Protein AF-U3TSN6-F1 (afdb_monomer_lite)

pLDDT: mean 71.74, std 17.82, range [36.44, 93.94]

Secondary structure (DSSP, 8-state):
-PPP-HHHHHHHHHTT-EEEEE-SSEEEEEESSSPPHHHHHHHHHHH-SEEEEEE--HHHHHHHHTS-TT---SSSHHHHHHHHHHHHHHHHHHHHTT-SEEEEEEETTEEEEEEEETTEEEE-----EEEEEETTEEEEEE--PPPP-

Foldseek 3Di:
DDDPQVQLVVLCVVQLKDFPDADLAETEIEHQDDDDPVSCVSNCVSNVHHYDYHHDHPVVSVVVVVPPPDDDDDDDPVVVVQVVVLVVVQVVVLVVLVFPDWDWDDDPVDIWIWTHHPNDTDTDPCQVFDFDDDPNDTDTDGDDDDDDD

Structure (mmCIF, N/CA/C/O backbone):
data_AF-U3TSN6-F1
#
_entry.id   AF-U3TSN6-F1
#
loop_
_atom_site.group_PDB
_atom_site.id
_atom_site.type_symbol
_atom_site.label_atom_id
_atom_site.label_alt_id
_atom_site.label_comp_id
_atom_site.label_asym_id
_atom_site.label_entity_id
_atom_site.label_seq_id
_atom_site.pdbx_PDB_ins_code
_atom_site.Cartn_x
_atom_site.Cartn_y
_atom_site.Cartn_z
_atom_site.occupancy
_atom_site.B_iso_or_equiv
_atom_site.auth_seq_id
_atom_site.auth_comp_id
_atom_site.auth_asym_id
_atom_site.auth_atom_id
_atom_site.pdbx_PDB_model_num
ATOM 1 N N . MET A 1 1 ? 8.644 21.685 9.380 1.00 36.94 1 MET A N 1
ATOM 2 C CA . MET A 1 1 ? 9.152 20.640 8.472 1.00 36.94 1 MET A CA 1
ATOM 3 C C . MET A 1 1 ? 10.665 20.687 8.574 1.00 36.94 1 MET A C 1
ATOM 5 O O . MET A 1 1 ? 11.310 21.468 7.880 1.00 36.94 1 MET A O 1
ATOM 9 N N . ASP A 1 2 ? 11.202 19.997 9.572 1.00 43.97 2 ASP A N 1
ATOM 10 C CA . ASP A 1 2 ? 12.619 20.009 9.917 1.00 43.97 2 ASP A CA 1
ATOM 11 C C . ASP A 1 2 ? 13.432 19.428 8.764 1.00 43.97 2 ASP A C 1
ATOM 13 O O . ASP A 1 2 ? 13.236 18.283 8.359 1.00 43.97 2 ASP A O 1
ATOM 17 N N . LYS A 1 3 ? 14.310 20.251 8.183 1.00 45.41 3 LYS A N 1
ATOM 18 C CA . LYS A 1 3 ? 15.268 19.779 7.182 1.00 45.41 3 LYS A CA 1
ATOM 19 C C . LYS A 1 3 ? 16.059 18.629 7.815 1.00 45.41 3 LYS A C 1
ATOM 21 O O . LYS A 1 3 ? 16.545 18.817 8.933 1.00 45.41 3 LYS A O 1
ATOM 26 N N .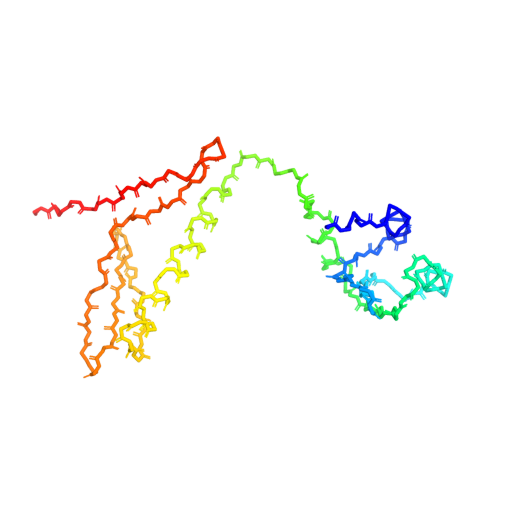 PRO A 1 4 ? 16.218 17.473 7.145 1.00 52.47 4 PRO A N 1
ATOM 27 C CA . PRO A 1 4 ? 17.085 16.426 7.660 1.00 52.47 4 PRO A CA 1
ATOM 28 C C . PRO A 1 4 ? 18.465 17.037 7.914 1.00 52.47 4 PRO A C 1
ATOM 30 O O . PRO A 1 4 ? 19.022 17.715 7.049 1.00 52.47 4 PRO A O 1
ATOM 33 N N . ASN A 1 5 ? 18.954 16.875 9.145 1.00 64.06 5 ASN A N 1
ATOM 34 C CA . ASN A 1 5 ? 20.220 17.424 9.610 1.00 64.06 5 ASN A CA 1
ATOM 35 C C . ASN A 1 5 ? 21.315 17.029 8.605 1.00 64.06 5 ASN A C 1
ATOM 37 O O . ASN A 1 5 ? 21.608 15.843 8.448 1.00 64.06 5 ASN A O 1
ATOM 41 N N . SER A 1 6 ? 21.893 18.001 7.893 1.00 70.31 6 SER A N 1
ATOM 42 C CA . SER A 1 6 ? 22.881 17.751 6.832 1.00 70.31 6 SER A CA 1
ATOM 43 C C . SER A 1 6 ? 24.089 16.960 7.344 1.00 70.31 6 SER A C 1
ATOM 45 O O . SER A 1 6 ? 24.708 16.214 6.587 1.00 70.31 6 SER A O 1
ATOM 47 N N . ALA A 1 7 ? 24.375 17.051 8.647 1.00 76.25 7 ALA A N 1
ATOM 48 C CA . ALA A 1 7 ? 25.371 16.231 9.321 1.00 76.25 7 ALA A CA 1
ATOM 49 C C . ALA A 1 7 ? 25.002 14.736 9.337 1.00 76.25 7 ALA A C 1
ATOM 51 O O . ALA A 1 7 ? 25.864 13.905 9.065 1.00 76.25 7 ALA A O 1
ATOM 52 N N . LEU A 1 8 ? 23.736 14.379 9.593 1.00 81.38 8 LEU A N 1
ATOM 53 C CA . LEU A 1 8 ? 23.274 12.983 9.565 1.00 81.38 8 LEU A CA 1
ATOM 54 C C . LEU A 1 8 ? 23.358 12.405 8.155 1.00 81.38 8 LEU A C 1
ATOM 56 O O . LEU A 1 8 ? 23.826 11.283 7.984 1.00 81.38 8 LEU A O 1
ATOM 60 N N . GLN A 1 9 ? 22.971 13.184 7.142 1.00 81.25 9 GLN A N 1
ATOM 61 C CA . GLN A 1 9 ? 23.090 12.764 5.744 1.00 81.25 9 GLN A CA 1
ATOM 62 C C . GLN A 1 9 ? 24.555 12.545 5.342 1.00 81.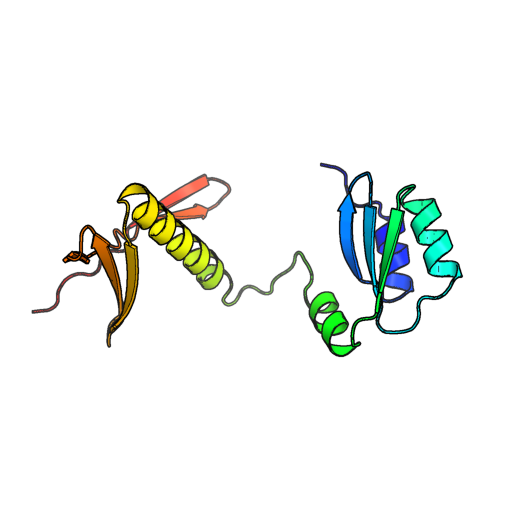25 9 GLN A C 1
ATOM 64 O O . GLN A 1 9 ? 24.876 11.526 4.735 1.00 81.25 9 GLN A O 1
ATOM 69 N N . ALA A 1 10 ? 25.456 13.456 5.724 1.00 80.88 10 ALA A N 1
ATOM 70 C CA . ALA A 1 10 ? 26.886 13.326 5.451 1.00 80.88 10 ALA A CA 1
ATOM 71 C C . ALA A 1 10 ? 27.521 12.127 6.177 1.00 80.88 10 ALA A C 1
ATOM 73 O O . ALA A 1 10 ? 28.342 11.420 5.590 1.00 80.88 10 ALA A O 1
ATOM 74 N N . LEU A 1 11 ? 27.126 11.871 7.429 1.00 83.38 11 LEU A N 1
ATOM 75 C CA . LEU A 1 11 ? 27.549 10.688 8.178 1.00 83.38 11 LEU A CA 1
ATOM 76 C C . LEU A 1 11 ? 27.066 9.412 7.486 1.00 83.38 11 LEU A C 1
ATOM 78 O O . LEU A 1 11 ? 27.874 8.537 7.194 1.00 83.38 11 LEU A O 1
ATOM 82 N N . CYS A 1 12 ? 25.782 9.329 7.146 1.00 83.25 12 CYS A N 1
ATOM 83 C CA . CYS A 1 12 ? 25.225 8.146 6.497 1.00 83.25 12 CYS A CA 1
ATOM 84 C C . CYS A 1 12 ? 25.890 7.874 5.140 1.00 83.25 12 CYS A C 1
ATOM 86 O O . CYS A 1 12 ? 26.333 6.757 4.892 1.00 83.25 12 CYS A O 1
ATOM 88 N N . ALA A 1 13 ? 26.089 8.905 4.313 1.00 81.00 13 ALA A N 1
ATOM 89 C CA . ALA A 1 13 ? 26.789 8.773 3.036 1.00 81.00 13 ALA A CA 1
ATOM 90 C C . ALA A 1 13 ? 28.238 8.282 3.200 1.00 81.00 13 ALA A C 1
ATOM 92 O O . ALA A 1 13 ? 28.690 7.428 2.437 1.00 81.00 13 ALA A O 1
ATOM 93 N N . ARG A 1 14 ? 28.966 8.781 4.211 1.00 82.56 14 ARG A N 1
ATOM 94 C CA . ARG A 1 14 ? 30.357 8.378 4.475 1.00 82.56 14 ARG A CA 1
ATOM 95 C C . ARG A 1 14 ? 30.482 6.903 4.847 1.00 82.56 14 ARG A C 1
ATOM 97 O O . ARG A 1 14 ? 31.462 6.271 4.471 1.00 82.56 14 ARG A O 1
ATOM 104 N N . TYR A 1 15 ? 29.512 6.383 5.588 1.00 81.19 15 TYR A N 1
ATOM 105 C CA . TYR A 1 15 ? 29.519 5.013 6.097 1.00 81.19 15 TYR A CA 1
ATOM 106 C C . TYR A 1 15 ? 28.625 4.062 5.290 1.00 81.19 15 TYR A C 1
ATOM 108 O O . TYR A 1 15 ? 28.313 2.976 5.766 1.00 81.19 15 TYR A O 1
ATOM 116 N N . GLN A 1 16 ? 28.198 4.466 4.085 1.00 81.25 16 GLN A N 1
ATOM 117 C CA . GLN A 1 16 ? 27.279 3.694 3.235 1.00 81.25 16 GLN A CA 1
ATOM 118 C C . GLN A 1 16 ? 26.008 3.230 3.978 1.00 81.25 16 GLN A C 1
ATOM 120 O O . GLN A 1 16 ? 25.464 2.160 3.709 1.00 81.25 16 GLN A O 1
ATOM 125 N N . ALA A 1 17 ? 25.537 4.049 4.918 1.00 83.25 17 ALA A N 1
ATOM 126 C CA . ALA A 1 17 ? 24.313 3.825 5.665 1.00 83.25 17 ALA A CA 1
ATOM 127 C C . ALA A 1 17 ? 23.138 4.550 5.000 1.00 83.25 17 ALA A C 1
ATOM 129 O O . ALA A 1 17 ? 23.299 5.613 4.394 1.00 83.25 17 ALA A O 1
ATOM 130 N N . VAL A 1 18 ? 21.937 4.000 5.155 1.00 85.12 18 VAL A N 1
ATOM 131 C CA . VAL A 1 18 ? 20.692 4.590 4.650 1.00 85.12 18 VAL A CA 1
ATOM 132 C C . VAL A 1 18 ? 19.768 4.891 5.822 1.00 85.12 18 VAL A C 1
ATOM 134 O O . VAL A 1 18 ? 19.503 4.015 6.641 1.00 85.12 18 VAL A O 1
ATOM 137 N N . ILE A 1 19 ? 19.262 6.123 5.902 1.00 86.44 19 ILE A N 1
ATOM 138 C CA . ILE A 1 19 ? 18.256 6.504 6.900 1.00 86.44 19 ILE A CA 1
ATOM 139 C C . ILE A 1 19 ? 16.922 5.884 6.485 1.00 86.44 19 ILE A C 1
ATOM 141 O O . ILE A 1 19 ? 16.394 6.208 5.425 1.00 86.44 19 ILE A O 1
ATOM 145 N N . LEU A 1 20 ? 16.383 4.998 7.321 1.00 83.56 20 LEU A N 1
ATOM 146 C CA . LEU A 1 20 ? 15.067 4.388 7.121 1.00 83.56 20 LEU A CA 1
ATOM 147 C C . LEU A 1 20 ? 13.959 5.254 7.718 1.00 83.56 20 LEU A C 1
ATOM 149 O O . LEU A 1 20 ? 12.868 5.348 7.164 1.00 83.56 20 LEU A O 1
ATOM 153 N N . HIS A 1 21 ? 14.234 5.854 8.878 1.00 81.69 21 HIS A N 1
ATOM 154 C CA . HIS A 1 21 ? 13.281 6.669 9.624 1.00 81.69 21 HIS A CA 1
ATOM 155 C C . HIS A 1 21 ? 14.018 7.621 10.563 1.00 81.69 21 HIS A C 1
ATOM 157 O O . HIS A 1 21 ? 15.023 7.239 11.162 1.00 81.69 21 HIS A O 1
ATOM 163 N N . HIS A 1 22 ? 13.509 8.840 10.719 1.00 84.56 22 HIS A N 1
ATOM 164 C CA . HIS A 1 22 ? 14.056 9.824 11.648 1.00 84.56 22 HIS A CA 1
ATOM 165 C C . HIS A 1 22 ? 12.934 10.688 12.228 1.00 84.56 22 HIS A C 1
ATOM 167 O O . HIS A 1 22 ? 12.247 11.402 11.496 1.00 84.56 22 HIS A O 1
ATOM 173 N N . ASP A 1 23 ? 12.777 10.635 13.548 1.00 81.88 23 ASP A N 1
ATOM 174 C CA . ASP A 1 23 ? 11.931 11.538 14.324 1.00 81.88 23 ASP A CA 1
ATOM 175 C C . ASP A 1 23 ? 12.672 12.023 15.587 1.00 81.88 23 ASP A C 1
ATOM 177 O O . ASP A 1 23 ? 13.841 11.703 15.805 1.00 81.88 23 ASP A O 1
ATOM 181 N N . ALA A 1 24 ? 12.003 12.815 16.429 1.00 79.75 24 ALA A N 1
ATOM 182 C CA . ALA A 1 24 ? 12.603 13.394 17.636 1.00 79.75 24 ALA A CA 1
ATOM 183 C C . ALA A 1 24 ? 13.016 12.363 18.709 1.00 79.75 24 ALA A C 1
ATOM 185 O O . ALA A 1 24 ? 13.713 12.711 19.659 1.00 79.75 24 ALA A O 1
ATOM 186 N N . THR A 1 25 ? 12.560 11.117 18.600 1.00 79.69 25 THR A N 1
ATOM 187 C CA . THR A 1 25 ? 12.723 10.060 19.608 1.00 79.69 25 THR A CA 1
ATOM 188 C C . THR A 1 25 ? 13.594 8.903 19.130 1.00 79.69 25 THR A C 1
ATOM 190 O O . THR A 1 25 ? 14.264 8.278 19.953 1.00 79.69 25 THR A O 1
ATOM 193 N N . GLN A 1 26 ? 13.643 8.653 17.821 1.00 86.94 26 GLN A N 1
ATOM 194 C CA . GLN A 1 26 ? 14.361 7.523 17.238 1.00 86.94 26 GLN A CA 1
ATOM 195 C C . GLN A 1 26 ? 14.925 7.833 15.843 1.00 86.94 26 GLN A C 1
ATOM 197 O O . GLN A 1 26 ? 14.289 8.481 15.005 1.00 86.94 26 GLN A O 1
ATOM 202 N N . LEU A 1 27 ? 16.113 7.295 15.582 1.00 87.12 27 LEU A N 1
ATOM 203 C CA . LEU A 1 27 ? 16.775 7.260 14.285 1.00 87.12 27 LEU A CA 1
ATOM 204 C C . LEU A 1 27 ? 17.028 5.799 13.913 1.00 87.12 27 LEU A C 1
ATOM 206 O O . LEU A 1 27 ? 17.775 5.101 14.598 1.00 87.12 27 LEU A O 1
ATOM 210 N N . ARG A 1 28 ? 16.433 5.351 12.806 1.00 88.38 28 ARG A N 1
ATOM 211 C CA . ARG A 1 28 ? 16.656 4.014 12.246 1.00 88.38 28 ARG A CA 1
ATOM 212 C C . ARG A 1 28 ? 17.507 4.113 10.994 1.00 88.38 28 ARG A C 1
ATOM 214 O O . ARG A 1 28 ? 17.155 4.833 10.056 1.00 88.38 28 ARG A O 1
ATOM 221 N N . VAL A 1 29 ? 18.601 3.366 10.968 1.00 88.25 29 VAL A N 1
ATOM 222 C CA . VAL A 1 29 ? 19.547 3.321 9.847 1.00 88.25 29 VAL A CA 1
ATOM 223 C C . VAL A 1 29 ? 19.842 1.883 9.442 1.00 88.25 29 VAL A C 1
ATOM 225 O O . VAL A 1 29 ? 19.961 1.001 10.289 1.00 88.25 29 VAL A O 1
ATOM 228 N N . ALA A 1 30 ? 19.989 1.653 8.142 1.00 88.44 30 ALA A N 1
ATOM 229 C CA . ALA A 1 30 ? 20.423 0.379 7.588 1.00 88.44 30 ALA A CA 1
ATOM 230 C C . ALA A 1 30 ? 21.877 0.462 7.104 1.00 88.44 30 ALA A C 1
ATOM 232 O O . ALA A 1 30 ? 22.261 1.451 6.478 1.00 88.44 30 ALA A O 1
ATOM 233 N N . VAL A 1 31 ? 22.661 -0.585 7.367 1.00 88.06 31 VAL A N 1
ATOM 234 C CA . VAL A 1 31 ? 24.067 -0.748 6.949 1.00 88.06 31 VAL A CA 1
ATOM 235 C C . VAL A 1 31 ? 24.287 -2.128 6.327 1.00 88.06 31 VAL A C 1
ATOM 237 O O . VAL A 1 31 ? 23.564 -3.074 6.647 1.00 88.06 31 VAL A O 1
ATOM 240 N N . ALA A 1 32 ? 25.243 -2.235 5.398 1.00 81.50 32 ALA A N 1
ATOM 241 C CA . ALA A 1 32 ? 25.479 -3.469 4.635 1.00 81.50 32 ALA A CA 1
ATOM 242 C C . ALA A 1 32 ? 26.227 -4.531 5.446 1.00 81.50 32 ALA A C 1
ATOM 244 O O . ALA A 1 32 ? 25.978 -5.726 5.301 1.00 81.50 32 ALA A O 1
ATOM 245 N N . ASP A 1 33 ? 27.115 -4.066 6.317 1.00 76.81 33 ASP A N 1
ATOM 246 C CA . ASP A 1 33 ? 27.996 -4.878 7.142 1.00 76.81 33 ASP A CA 1
ATOM 247 C C . ASP A 1 33 ? 27.844 -4.507 8.621 1.00 76.81 33 ASP A C 1
ATOM 249 O O . ASP A 1 33 ? 27.063 -3.626 8.987 1.00 76.81 33 ASP A O 1
ATOM 253 N N . ALA A 1 34 ? 28.593 -5.197 9.484 1.00 77.31 34 ALA A N 1
ATOM 254 C CA . ALA A 1 34 ? 28.597 -4.932 10.917 1.00 77.31 34 ALA A CA 1
ATOM 255 C C . ALA A 1 34 ? 28.855 -3.436 11.202 1.00 77.31 34 ALA A C 1
ATOM 257 O O . ALA A 1 34 ? 29.818 -2.874 10.670 1.00 77.31 34 ALA A O 1
ATOM 258 N N . PRO A 1 35 ? 28.022 -2.784 12.035 1.00 77.31 35 PRO A N 1
ATOM 259 C CA . PRO A 1 35 ? 28.149 -1.358 12.281 1.00 77.31 35 PRO A CA 1
ATOM 260 C C . PRO A 1 35 ? 29.463 -1.041 12.992 1.00 77.31 35 PRO A C 1
ATOM 262 O O . PRO A 1 35 ? 29.775 -1.617 14.036 1.00 77.31 35 PRO A O 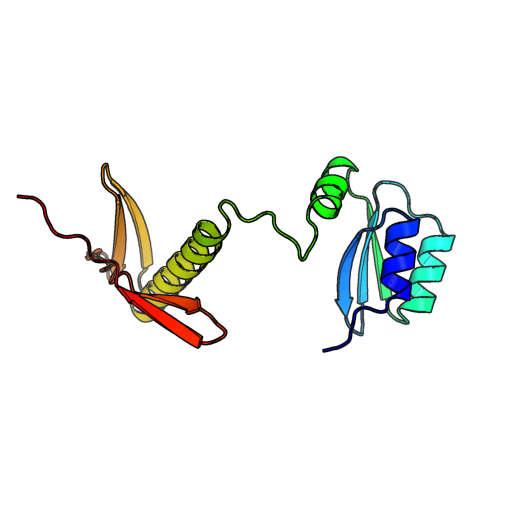1
ATOM 265 N N . ASP A 1 36 ? 30.211 -0.090 12.437 1.00 80.19 36 ASP A N 1
ATOM 266 C CA . ASP A 1 36 ? 31.391 0.475 13.087 1.00 80.19 36 ASP A CA 1
ATOM 267 C C . ASP A 1 36 ? 30.959 1.169 14.401 1.00 80.19 36 ASP A C 1
ATOM 269 O O . ASP A 1 36 ? 30.045 2.003 14.372 1.00 80.19 36 ASP A O 1
ATOM 273 N N . PRO A 1 37 ? 31.584 0.873 15.557 1.00 82.25 37 PRO A N 1
ATOM 274 C CA . PRO A 1 37 ? 31.291 1.559 16.816 1.00 82.25 37 PRO A CA 1
ATOM 275 C C . PRO A 1 37 ? 31.352 3.089 16.703 1.00 82.25 37 PRO A C 1
ATOM 277 O O . PRO A 1 37 ? 30.538 3.788 17.305 1.00 82.25 37 PRO A O 1
ATOM 280 N N . LEU A 1 38 ? 32.256 3.614 15.867 1.00 81.62 38 LEU A N 1
ATOM 281 C CA . LEU A 1 38 ? 32.415 5.051 15.652 1.00 81.62 38 LEU A CA 1
ATOM 282 C C . LEU A 1 38 ? 31.222 5.668 14.902 1.00 81.62 38 LEU A C 1
ATOM 284 O O . LEU A 1 38 ? 30.878 6.830 15.124 1.00 81.62 38 LEU A O 1
ATOM 288 N N . LEU A 1 39 ? 30.568 4.898 14.023 1.00 83.44 39 LEU A N 1
ATOM 289 C CA . LEU A 1 39 ? 29.336 5.318 13.351 1.00 83.44 39 LEU A CA 1
ATOM 290 C C . LEU A 1 39 ? 28.199 5.454 14.365 1.00 83.44 39 LEU A C 1
ATOM 292 O O . LEU A 1 39 ? 27.467 6.442 14.330 1.00 83.44 39 LEU A O 1
ATOM 296 N N . LEU A 1 40 ? 28.061 4.484 15.272 1.00 83.62 40 LEU A N 1
ATOM 297 C CA . LEU A 1 40 ? 26.998 4.495 16.274 1.00 83.62 40 LEU A CA 1
ATOM 298 C C . LEU A 1 40 ? 27.118 5.714 17.199 1.00 83.62 40 LEU A C 1
ATOM 300 O O . LEU A 1 40 ? 26.134 6.423 17.407 1.0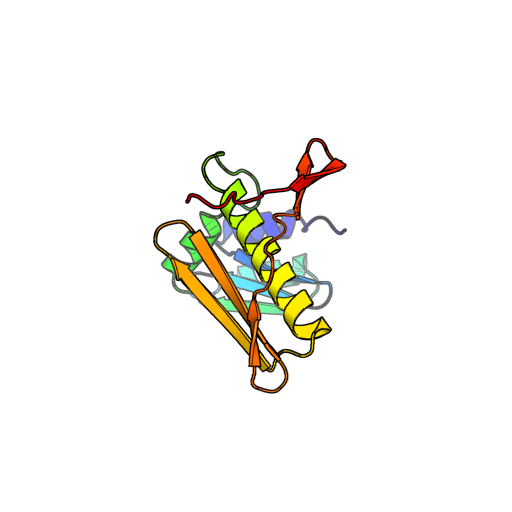0 83.62 40 LEU A O 1
ATOM 304 N N . GLU A 1 41 ? 28.328 5.999 17.686 1.00 84.31 41 GLU A N 1
ATOM 305 C CA . GLU A 1 41 ? 28.604 7.181 18.511 1.00 84.31 41 GLU A CA 1
ATOM 306 C C . GLU A 1 41 ? 28.300 8.485 17.760 1.00 84.31 41 GLU A C 1
ATOM 308 O O . GLU A 1 41 ? 27.635 9.377 18.293 1.00 84.31 41 GLU A O 1
ATOM 313 N N . ALA A 1 42 ? 28.728 8.589 16.498 1.00 84.75 42 ALA A N 1
ATOM 314 C CA . ALA A 1 42 ? 28.495 9.777 15.683 1.00 84.75 42 ALA A CA 1
ATOM 315 C C . ALA A 1 42 ? 27.001 10.014 15.403 1.00 84.75 42 ALA A C 1
ATOM 317 O O . ALA A 1 42 ? 26.542 11.158 15.447 1.00 84.75 42 ALA A O 1
ATOM 318 N N . LEU A 1 43 ? 26.232 8.952 15.143 1.00 86.56 43 LEU A N 1
ATOM 319 C CA . LEU A 1 43 ? 24.788 9.044 14.924 1.00 86.56 43 LEU A CA 1
ATOM 320 C C . LEU A 1 43 ? 24.048 9.434 16.202 1.00 86.56 43 LEU A C 1
ATOM 322 O O . LEU A 1 43 ? 23.176 10.299 16.145 1.00 86.56 43 LEU A O 1
ATOM 326 N N . GLN A 1 44 ? 24.403 8.857 17.353 1.00 85.88 44 GLN A N 1
ATOM 327 C CA . GLN A 1 44 ? 23.798 9.215 18.641 1.00 85.88 44 GLN A CA 1
ATOM 328 C C . GLN A 1 44 ? 24.078 10.678 18.990 1.00 85.88 44 GLN A C 1
ATOM 330 O O . GLN A 1 44 ? 23.167 11.415 19.361 1.00 85.88 44 GLN A O 1
ATOM 335 N N . PHE A 1 45 ? 25.321 11.126 18.796 1.00 82.94 45 PHE A N 1
ATOM 336 C CA . PHE A 1 45 ? 25.709 12.511 19.041 1.00 82.94 45 PHE A CA 1
ATOM 337 C C . PHE A 1 45 ? 24.971 13.495 18.123 1.00 82.94 45 PHE A C 1
ATOM 339 O O . PHE A 1 45 ? 24.465 14.517 18.583 1.00 82.94 45 PHE A O 1
ATOM 346 N N . ALA A 1 46 ? 24.886 13.192 16.824 1.00 83.62 46 ALA A N 1
ATOM 347 C CA . ALA A 1 46 ? 24.274 14.085 15.843 1.00 83.62 46 ALA A CA 1
ATOM 348 C C . ALA A 1 46 ? 22.737 14.111 15.907 1.00 83.62 46 ALA A C 1
ATOM 350 O O . ALA A 1 46 ? 22.135 15.133 15.571 1.00 83.62 46 ALA A O 1
ATOM 351 N N . SER A 1 47 ? 22.108 13.000 16.304 1.00 82.81 47 SER A N 1
ATOM 352 C CA . SER A 1 47 ? 20.646 12.872 16.374 1.00 82.81 47 SER A CA 1
ATOM 353 C C . SER A 1 47 ? 20.066 13.225 17.741 1.00 82.81 47 SER A C 1
ATOM 355 O O . SER A 1 47 ? 18.910 13.631 17.811 1.00 82.81 47 SER A O 1
ATOM 357 N N . GLN A 1 48 ? 20.855 13.104 18.818 1.00 83.44 48 GLN A N 1
ATOM 358 C CA . GLN A 1 48 ? 20.395 13.245 20.208 1.00 83.44 48 GLN A CA 1
ATOM 359 C C . GLN A 1 48 ? 19.168 12.368 20.532 1.00 83.44 48 GLN A C 1
ATOM 361 O O . GLN A 1 48 ? 18.409 12.673 21.451 1.00 83.44 48 GLN A O 1
ATOM 366 N N . CYS A 1 49 ? 18.970 11.274 19.793 1.00 83.38 49 CYS A N 1
ATOM 367 C CA . CYS A 1 49 ? 17.850 10.357 19.963 1.00 83.38 49 CYS A CA 1
ATOM 368 C C . CYS A 1 49 ? 18.318 8.893 19.936 1.00 83.38 49 CYS A C 1
ATOM 370 O O . CYS A 1 49 ? 19.505 8.601 19.760 1.00 83.38 49 CYS A O 1
ATOM 372 N N . ALA A 1 50 ? 17.398 7.956 20.186 1.00 85.00 50 ALA A N 1
ATOM 373 C CA . ALA A 1 50 ? 17.728 6.535 20.210 1.00 85.00 50 ALA A CA 1
ATOM 374 C C . ALA A 1 50 ? 18.097 6.052 18.799 1.00 85.00 50 ALA A C 1
ATOM 376 O O . ALA A 1 50 ? 17.289 6.156 1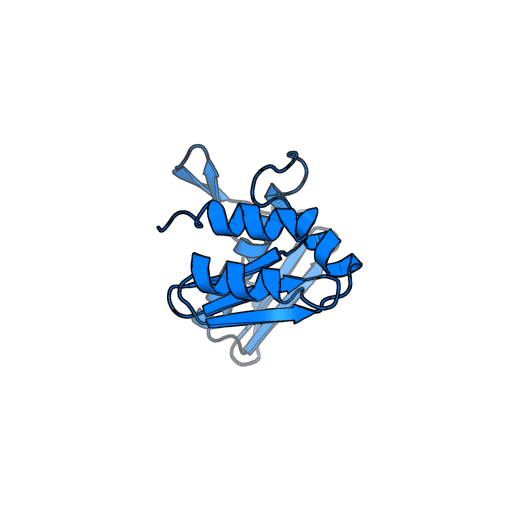7.880 1.00 85.00 50 ALA A O 1
ATOM 377 N N . VAL A 1 51 ? 19.306 5.513 18.626 1.00 87.50 51 VAL A N 1
ATOM 378 C CA . VAL A 1 51 ? 19.772 5.005 17.328 1.00 87.50 51 VAL A CA 1
ATOM 379 C C . VAL A 1 51 ? 19.617 3.493 17.276 1.00 87.50 51 VAL A C 1
ATOM 381 O O . VAL A 1 51 ? 20.230 2.777 18.067 1.00 87.50 51 VAL A O 1
ATOM 384 N N . GLU A 1 52 ? 18.835 3.018 16.315 1.00 87.25 52 GLU A N 1
ATOM 385 C CA . GLU A 1 52 ? 18.681 1.602 15.996 1.00 87.25 52 GLU A CA 1
ATOM 386 C C . GLU A 1 52 ? 19.306 1.322 14.626 1.00 87.25 52 GLU A C 1
ATOM 388 O O . GLU A 1 52 ? 19.030 2.015 13.641 1.00 87.25 52 GLU A O 1
ATOM 393 N N . VAL A 1 53 ? 20.179 0.313 14.571 1.00 86.94 53 VAL A N 1
ATOM 394 C CA . VAL A 1 53 ? 20.931 -0.035 13.364 1.00 86.94 53 VAL A CA 1
ATOM 395 C C . VAL A 1 53 ? 20.555 -1.432 12.897 1.00 86.94 53 VAL A C 1
ATOM 397 O O . VAL A 1 53 ? 20.681 -2.401 13.644 1.00 86.94 53 VAL A O 1
ATOM 400 N N . GLU A 1 54 ? 20.140 -1.539 11.639 1.00 87.19 54 GLU A N 1
ATOM 401 C CA . GLU A 1 54 ? 19.796 -2.804 10.999 1.00 87.19 54 GLU A CA 1
ATOM 402 C C . GLU A 1 54 ? 20.865 -3.223 9.986 1.00 87.19 54 GLU A C 1
ATOM 404 O O . GLU A 1 54 ? 21.280 -2.438 9.135 1.00 87.19 54 GLU A O 1
ATOM 409 N N . CYS A 1 55 ? 21.283 -4.489 10.043 1.00 86.06 55 CYS A N 1
ATOM 410 C CA . CYS A 1 55 ? 22.176 -5.075 9.044 1.00 86.06 55 CYS A CA 1
ATOM 411 C C . CYS A 1 55 ? 21.340 -5.659 7.906 1.00 86.06 55 CYS A C 1
ATOM 413 O O . CYS A 1 55 ? 20.614 -6.640 8.097 1.00 86.06 55 CYS A O 1
ATOM 415 N N . TRP A 1 56 ? 21.407 -5.045 6.730 1.00 85.50 56 TRP A N 1
ATOM 416 C CA . TRP A 1 56 ? 20.699 -5.503 5.538 1.00 85.50 56 TRP A CA 1
ATOM 417 C C . TRP A 1 56 ? 21.692 -6.054 4.513 1.00 85.50 56 TRP A C 1
ATOM 419 O O . TRP A 1 56 ? 22.826 -5.593 4.458 1.00 85.50 56 TRP A O 1
ATOM 429 N N . PRO A 1 57 ? 21.287 -7.001 3.646 1.00 81.00 57 PRO A N 1
ATOM 430 C CA . PRO A 1 57 ? 22.134 -7.423 2.537 1.00 81.00 57 PRO A CA 1
ATOM 431 C C . PRO A 1 57 ? 22.511 -6.228 1.652 1.00 81.00 57 PRO A C 1
ATOM 433 O O . PRO A 1 57 ? 21.632 -5.434 1.306 1.00 81.00 57 PRO A O 1
ATOM 436 N N . ALA A 1 58 ? 23.777 -6.143 1.226 1.00 77.00 58 ALA A N 1
ATOM 437 C CA . ALA A 1 58 ? 24.285 -5.055 0.381 1.00 77.00 58 ALA A CA 1
ATOM 438 C C . ALA A 1 58 ? 23.392 -4.784 -0.844 1.00 77.00 58 ALA A C 1
ATOM 440 O O . ALA A 1 58 ? 23.024 -3.640 -1.089 1.00 77.00 58 ALA A O 1
ATOM 441 N N . ALA A 1 59 ? 22.910 -5.835 -1.519 1.00 76.00 59 ALA A N 1
ATOM 442 C CA . ALA A 1 59 ? 22.000 -5.713 -2.661 1.00 76.00 59 ALA A CA 1
ATOM 443 C C . ALA A 1 59 ? 20.712 -4.923 -2.341 1.00 76.00 59 ALA A C 1
ATOM 445 O O . ALA A 1 59 ? 20.219 -4.165 -3.171 1.00 76.00 59 ALA A O 1
ATOM 446 N N . ARG A 1 60 ? 20.169 -5.062 -1.123 1.00 78.38 60 ARG A N 1
ATOM 447 C CA . ARG A 1 60 ? 18.956 -4.353 -0.686 1.00 78.38 60 ARG A CA 1
ATOM 448 C C . ARG A 1 60 ? 19.231 -2.875 -0.397 1.00 78.38 60 ARG A C 1
ATOM 450 O O . ARG A 1 60 ? 18.371 -2.035 -0.646 1.00 78.38 60 ARG A O 1
ATOM 457 N N . LEU A 1 61 ? 20.415 -2.558 0.122 1.00 77.38 61 LEU A N 1
ATOM 458 C CA . LEU A 1 61 ? 20.864 -1.181 0.352 1.00 77.38 61 LEU A CA 1
ATOM 459 C C . LEU A 1 61 ? 21.206 -0.472 -0.950 1.00 77.38 61 LEU A C 1
ATOM 461 O O . LEU A 1 61 ? 20.829 0.680 -1.135 1.00 77.38 61 LEU A O 1
ATOM 465 N N . GLU A 1 62 ? 21.849 -1.172 -1.881 1.00 71.38 62 GLU A N 1
ATOM 466 C CA . GLU A 1 62 ? 22.118 -0.669 -3.223 1.00 71.38 62 GLU A CA 1
ATOM 467 C C . GLU A 1 62 ? 20.814 -0.269 -3.919 1.00 71.38 62 GLU A C 1
ATOM 469 O O . GLU A 1 62 ? 20.742 0.827 -4.462 1.00 71.38 62 GLU A O 1
ATOM 474 N N . GLN A 1 63 ? 19.749 -1.073 -3.836 1.00 70.00 63 GLN A N 1
ATOM 475 C CA . GLN A 1 63 ? 18.440 -0.712 -4.403 1.00 70.00 63 GLN A CA 1
ATOM 476 C C . GLN A 1 63 ? 17.851 0.593 -3.839 1.00 70.00 63 GLN A C 1
ATOM 478 O O . GLN A 1 63 ? 17.106 1.274 -4.545 1.00 70.00 63 GLN A O 1
ATOM 483 N N . LEU A 1 64 ? 18.171 0.938 -2.589 1.00 68.56 64 LEU A N 1
ATOM 484 C CA . LEU A 1 64 ? 17.739 2.178 -1.941 1.00 68.56 64 LEU A CA 1
ATOM 485 C C . LEU A 1 64 ? 18.650 3.357 -2.287 1.00 68.56 64 LEU A C 1
ATOM 487 O O . LEU A 1 64 ? 18.158 4.441 -2.561 1.00 68.56 64 LEU A O 1
ATOM 491 N N . LEU A 1 65 ? 19.966 3.147 -2.339 1.00 65.50 65 LEU A N 1
ATOM 492 C CA . LEU A 1 65 ? 20.935 4.169 -2.753 1.00 65.50 65 LEU A CA 1
ATOM 493 C C . LEU A 1 65 ? 20.769 4.555 -4.233 1.00 65.50 65 LEU A C 1
ATOM 495 O O . LEU A 1 65 ? 20.994 5.705 -4.601 1.00 65.50 65 LEU A O 1
ATOM 499 N N . HIS A 1 66 ? 20.342 3.608 -5.076 1.00 59.25 66 HIS A N 1
ATOM 500 C CA . HIS A 1 66 ? 19.986 3.837 -6.481 1.00 59.25 66 HIS A CA 1
ATOM 501 C C . HIS A 1 66 ? 18.551 4.361 -6.666 1.00 59.25 66 HIS A C 1
ATOM 503 O O . HIS A 1 66 ? 18.150 4.635 -7.797 1.00 59.25 66 HIS A O 1
ATOM 509 N N . GLN A 1 67 ? 17.789 4.526 -5.580 1.00 48.31 67 GLN A N 1
ATOM 510 C CA . GLN A 1 67 ? 16.578 5.340 -5.544 1.00 48.31 67 GLN A CA 1
ATOM 511 C C . GLN A 1 67 ? 16.953 6.720 -4.986 1.00 48.31 67 GLN A C 1
ATOM 513 O O . GLN A 1 67 ? 16.881 6.945 -3.778 1.00 48.31 67 GLN A O 1
ATOM 518 N N . PRO A 1 68 ? 17.378 7.675 -5.831 1.00 43.75 68 PRO A N 1
ATOM 519 C CA . PRO A 1 68 ? 17.397 9.057 -5.402 1.00 43.75 68 PRO A CA 1
ATOM 520 C C . PRO A 1 68 ? 15.947 9.464 -5.133 1.00 43.75 68 PRO A C 1
ATOM 522 O O . PRO A 1 68 ? 15.143 9.591 -6.059 1.00 43.75 68 PRO A O 1
ATOM 525 N N . GLU A 1 69 ? 15.600 9.698 -3.872 1.00 48.12 69 GLU A N 1
ATOM 526 C CA . GLU A 1 69 ? 14.518 10.628 -3.571 1.00 48.12 69 GLU A CA 1
ATOM 527 C C . GLU A 1 69 ? 14.890 11.963 -4.247 1.00 48.12 69 GLU A C 1
ATOM 529 O O . GLU A 1 69 ? 15.815 12.661 -3.834 1.00 48.12 69 GLU A O 1
ATOM 534 N N . SER A 1 70 ? 14.174 12.275 -5.330 1.00 46.59 70 SER A N 1
ATOM 535 C CA . SER A 1 70 ? 14.243 13.506 -6.128 1.00 46.59 70 SER A CA 1
ATOM 536 C C . SER A 1 70 ? 15.410 13.651 -7.122 1.00 46.59 70 SER A C 1
ATOM 538 O O . SER A 1 70 ? 16.327 14.456 -6.977 1.00 46.59 70 SER A O 1
ATOM 540 N N . SER A 1 71 ? 15.341 12.900 -8.219 1.00 40.72 71 SER A N 1
ATOM 541 C CA . SER A 1 71 ? 15.394 13.459 -9.586 1.00 40.72 71 SER A CA 1
ATOM 542 C C . SER A 1 71 ? 15.185 12.321 -10.578 1.00 40.72 71 SER A C 1
ATOM 544 O O . SER A 1 71 ? 16.112 11.672 -11.055 1.00 40.72 71 SER A O 1
ATOM 546 N N . ALA A 1 72 ? 13.919 12.037 -10.855 1.00 40.00 72 ALA A N 1
ATOM 547 C CA . ALA A 1 72 ? 13.559 11.066 -11.866 1.00 40.00 72 ALA A CA 1
ATOM 548 C C . ALA A 1 72 ? 14.043 11.501 -13.260 1.00 40.00 72 ALA A C 1
ATOM 550 O O . ALA A 1 72 ? 13.851 12.664 -13.629 1.00 40.00 72 ALA A O 1
ATOM 551 N N . PRO A 1 73 ? 14.569 10.593 -14.102 1.00 40.44 73 PRO A N 1
ATOM 552 C CA . PRO A 1 73 ? 14.421 10.770 -15.534 1.00 40.44 73 PRO A CA 1
ATOM 553 C C . PRO A 1 73 ? 12.925 10.604 -15.874 1.00 40.44 73 PRO A C 1
ATOM 555 O O . PRO A 1 73 ? 12.318 9.598 -15.500 1.00 40.44 73 PRO A O 1
ATOM 558 N N . PRO A 1 74 ? 12.292 11.558 -16.577 1.00 47.75 74 PRO A N 1
ATOM 559 C CA . PRO A 1 74 ? 10.896 11.431 -16.952 1.00 47.75 74 PRO A CA 1
ATOM 560 C C . PRO A 1 74 ? 10.769 10.390 -18.062 1.00 47.75 74 PRO A C 1
ATOM 562 O O . PRO A 1 74 ? 11.037 10.677 -19.227 1.00 47.75 74 PRO A O 1
ATOM 565 N N . ARG A 1 75 ? 10.365 9.175 -17.688 1.00 47.31 75 ARG A N 1
ATOM 566 C CA . ARG A 1 75 ? 9.648 8.204 -18.526 1.00 47.31 75 ARG A CA 1
ATOM 567 C C . ARG A 1 75 ? 9.024 7.159 -17.589 1.00 47.31 75 ARG A C 1
ATOM 569 O O . ARG A 1 75 ? 9.743 6.450 -16.908 1.00 47.31 75 ARG A O 1
ATOM 576 N N . GLU A 1 76 ? 7.686 7.126 -17.562 1.00 47.59 76 GLU A N 1
ATOM 577 C CA . GLU A 1 76 ? 6.781 6.145 -16.907 1.00 47.59 76 GLU A CA 1
ATOM 578 C C . GLU A 1 76 ? 6.235 6.419 -15.485 1.00 47.59 76 GLU A C 1
ATOM 580 O O . GLU A 1 76 ? 5.302 5.735 -15.069 1.00 47.59 76 GLU A O 1
ATOM 585 N N . GLN A 1 77 ? 6.657 7.464 -14.766 1.00 41.62 77 GLN A N 1
ATOM 586 C CA . GLN A 1 77 ? 6.125 7.739 -13.410 1.00 41.62 77 GLN A CA 1
ATOM 587 C C . GLN A 1 77 ? 4.671 8.241 -13.364 1.00 41.62 77 GLN A C 1
ATOM 589 O O . GLN A 1 77 ? 3.929 7.881 -12.452 1.00 41.62 77 GLN A O 1
ATOM 594 N N . ALA A 1 78 ? 4.216 8.973 -14.386 1.00 44.72 78 ALA A N 1
ATOM 595 C CA . ALA A 1 78 ? 2.847 9.500 -14.427 1.00 44.72 78 ALA A CA 1
ATOM 596 C C . ALA A 1 78 ? 1.765 8.397 -14.389 1.00 44.72 78 ALA A C 1
ATOM 598 O O . ALA A 1 78 ? 0.639 8.639 -13.958 1.00 44.72 78 ALA A O 1
ATOM 599 N N . SER A 1 79 ? 2.092 7.172 -14.827 1.00 49.78 79 SER A N 1
ATOM 600 C CA . SER A 1 79 ? 1.134 6.060 -14.832 1.00 49.78 79 SER A CA 1
ATOM 601 C C . SER A 1 79 ? 1.041 5.343 -13.484 1.00 49.78 79 SER A C 1
ATOM 603 O O . SER A 1 79 ? -0.029 4.835 -13.150 1.00 49.78 79 SER A O 1
ATOM 605 N N . ALA A 1 80 ? 2.135 5.276 -12.720 1.00 48.53 80 ALA A N 1
ATOM 606 C CA . ALA A 1 80 ? 2.168 4.560 -11.446 1.00 48.53 80 ALA A CA 1
ATOM 607 C C . ALA A 1 80 ? 1.459 5.354 -10.339 1.00 48.53 80 ALA A C 1
ATOM 609 O O . ALA A 1 80 ? 0.621 4.798 -9.631 1.00 48.53 80 ALA A O 1
ATOM 610 N N . GLU A 1 81 ? 1.715 6.662 -10.248 1.00 53.28 81 GLU A N 1
ATOM 611 C CA . GLU A 1 81 ? 1.027 7.552 -9.300 1.00 53.28 81 GLU A CA 1
ATOM 612 C C . GLU A 1 81 ? -0.485 7.594 -9.563 1.00 53.28 81 GLU A C 1
ATOM 614 O O . GLU A 1 81 ? -1.295 7.476 -8.641 1.00 53.28 81 GLU A O 1
ATOM 619 N N . SER A 1 82 ? -0.873 7.649 -10.841 1.00 67.94 82 SER A N 1
ATOM 620 C CA . SER A 1 82 ? -2.275 7.594 -11.260 1.00 67.94 82 SER A CA 1
ATOM 621 C C . SER A 1 82 ? -2.947 6.266 -10.884 1.00 67.94 82 SER A C 1
ATOM 623 O O . SER A 1 82 ? -4.072 6.257 -10.380 1.00 67.94 82 SER A O 1
ATOM 625 N N . ALA A 1 83 ? -2.253 5.133 -11.046 1.00 70.50 83 ALA A N 1
ATOM 626 C CA . ALA A 1 83 ? -2.782 3.823 -10.668 1.00 70.50 83 ALA A CA 1
ATOM 627 C C . ALA A 1 83 ? -2.989 3.688 -9.151 1.00 70.50 83 ALA A C 1
ATOM 629 O O . ALA A 1 83 ? -4.014 3.157 -8.720 1.00 70.50 83 ALA A O 1
ATOM 630 N N . ILE A 1 84 ? -2.058 4.201 -8.340 1.00 76.94 84 ILE A N 1
ATOM 631 C CA . ILE A 1 84 ? -2.183 4.206 -6.875 1.00 76.94 84 ILE A CA 1
ATOM 632 C C . ILE A 1 84 ? -3.414 5.019 -6.454 1.00 76.94 84 ILE A C 1
ATOM 634 O O . ILE A 1 84 ? -4.245 4.522 -5.692 1.00 76.94 84 ILE A O 1
ATOM 638 N N . HIS A 1 85 ? -3.584 6.225 -7.005 1.00 73.94 85 HIS A N 1
ATOM 639 C CA . HIS A 1 85 ? -4.747 7.070 -6.721 1.00 73.94 85 HIS A CA 1
ATOM 640 C C . HIS A 1 85 ? -6.067 6.417 -7.174 1.00 73.94 85 HIS A C 1
ATOM 642 O O . HIS A 1 85 ? -7.071 6.460 -6.461 1.00 73.94 85 HIS A O 1
ATOM 648 N N . ALA A 1 86 ? -6.070 5.753 -8.335 1.00 75.12 86 ALA A N 1
ATOM 649 C CA . ALA A 1 86 ? -7.229 5.015 -8.835 1.00 75.12 86 ALA A CA 1
ATOM 650 C C . ALA A 1 86 ? -7.656 3.889 -7.879 1.00 75.12 86 ALA A C 1
ATOM 652 O O . ALA A 1 86 ? -8.845 3.728 -7.591 1.00 75.12 86 ALA A O 1
ATOM 653 N N . VAL A 1 87 ? -6.692 3.116 -7.370 1.00 83.81 87 VAL A N 1
ATOM 654 C CA . VAL A 1 87 ? -6.956 2.036 -6.411 1.00 83.81 87 VAL A CA 1
ATOM 655 C C . VAL A 1 87 ? -7.468 2.599 -5.086 1.00 83.81 87 VAL A C 1
ATOM 657 O O . VAL A 1 87 ? -8.468 2.096 -4.573 1.00 83.81 87 VAL A O 1
ATOM 660 N N . ASP A 1 88 ? -6.857 3.666 -4.563 1.00 83.19 88 ASP A N 1
ATOM 661 C CA . ASP A 1 88 ? -7.310 4.323 -3.330 1.00 83.19 88 ASP A CA 1
ATOM 662 C C . ASP A 1 88 ? -8.775 4.783 -3.442 1.00 83.19 88 ASP A C 1
ATOM 664 O O . ASP A 1 88 ? -9.603 4.485 -2.577 1.00 83.19 88 ASP A O 1
ATOM 668 N N . GLN A 1 89 ? -9.144 5.412 -4.561 1.00 81.50 89 GLN A N 1
ATOM 669 C CA . GLN A 1 89 ? -10.520 5.835 -4.817 1.00 81.50 89 GLN A CA 1
ATOM 670 C C . GLN A 1 89 ? -11.502 4.652 -4.864 1.00 81.50 89 GLN A C 1
ATOM 672 O O . GLN A 1 89 ? -12.584 4.728 -4.273 1.00 81.50 89 GLN A O 1
ATOM 677 N N . ILE A 1 90 ? -11.135 3.549 -5.526 1.00 84.56 90 ILE A N 1
ATOM 678 C CA . ILE A 1 90 ? -11.958 2.330 -5.593 1.00 84.56 90 ILE A CA 1
ATOM 679 C C . ILE A 1 90 ? -12.192 1.760 -4.190 1.00 84.56 90 ILE A C 1
ATOM 681 O O . ILE A 1 90 ? -13.325 1.414 -3.843 1.00 84.56 90 ILE A O 1
ATOM 685 N N . LEU A 1 91 ? -11.147 1.696 -3.362 1.00 87.81 91 LEU A N 1
ATOM 686 C CA . LEU A 1 91 ? -11.241 1.186 -1.994 1.00 87.81 91 LEU A CA 1
ATOM 687 C C . LEU A 1 91 ? -12.114 2.087 -1.113 1.00 87.81 91 LEU A C 1
ATOM 689 O O . LEU A 1 91 ? -12.986 1.587 -0.398 1.00 87.81 91 LEU A O 1
ATOM 693 N N . ARG A 1 92 ? -11.969 3.415 -1.212 1.00 84.75 92 ARG A N 1
ATOM 694 C CA . ARG A 1 92 ? -12.851 4.364 -0.511 1.00 84.75 92 ARG A CA 1
ATOM 695 C C . ARG A 1 92 ? -14.311 4.168 -0.900 1.00 84.75 92 ARG A C 1
ATOM 697 O O . ARG A 1 92 ? -15.175 4.134 -0.025 1.00 84.75 92 ARG A O 1
ATOM 704 N N . GLN A 1 93 ? -14.596 4.005 -2.192 1.00 83.19 93 GLN A N 1
ATOM 705 C CA . GLN A 1 93 ? -15.955 3.751 -2.672 1.00 83.19 93 GLN A CA 1
ATOM 706 C C . GLN A 1 93 ? -16.501 2.406 -2.173 1.00 83.19 93 GLN A C 1
ATOM 708 O O . GLN A 1 93 ? -17.672 2.333 -1.797 1.00 83.19 93 GLN A O 1
ATOM 713 N N . ALA A 1 94 ? -15.672 1.362 -2.115 1.00 86.38 94 ALA A N 1
ATOM 714 C CA . ALA A 1 94 ? -16.052 0.065 -1.560 1.00 86.38 94 ALA A CA 1
ATOM 715 C C . ALA A 1 94 ? -16.451 0.174 -0.080 1.00 86.38 94 ALA A C 1
ATOM 717 O O . ALA A 1 94 ? -17.513 -0.317 0.306 1.00 86.38 94 ALA A O 1
ATOM 718 N N . ILE A 1 95 ? -15.658 0.891 0.724 1.00 88.81 95 ILE A N 1
ATOM 719 C CA . ILE A 1 95 ? -15.934 1.135 2.148 1.00 88.81 95 ILE A CA 1
ATOM 720 C C . ILE A 1 95 ? -17.221 1.948 2.323 1.00 88.81 95 ILE A C 1
ATOM 722 O O . ILE A 1 95 ? -18.108 1.544 3.075 1.00 88.81 95 ILE A O 1
ATOM 726 N N . GLN A 1 96 ? -17.364 3.063 1.597 1.00 89.44 96 GLN A N 1
ATOM 727 C CA . GLN A 1 96 ? -18.559 3.917 1.655 1.00 89.44 96 GLN A CA 1
ATOM 728 C C . GLN A 1 96 ? -19.838 3.140 1.320 1.00 89.44 96 GLN A C 1
ATOM 730 O O . GLN A 1 96 ? -20.875 3.344 1.950 1.00 89.44 96 GLN A O 1
ATOM 735 N N . ARG A 1 97 ? -19.758 2.221 0.352 1.00 89.50 97 ARG A N 1
ATOM 736 C CA . ARG A 1 97 ? -20.876 1.372 -0.077 1.00 89.50 97 ARG A CA 1
ATOM 737 C C . ARG A 1 97 ? -21.010 0.075 0.728 1.00 89.50 97 ARG A C 1
ATOM 739 O O . ARG A 1 97 ? -21.888 -0.724 0.415 1.00 89.50 97 ARG A O 1
ATOM 746 N N . ARG A 1 98 ? -20.173 -0.130 1.755 1.00 91.94 98 ARG A N 1
ATOM 747 C CA . ARG A 1 98 ? -20.123 -1.337 2.601 1.00 91.94 98 ARG A CA 1
ATOM 748 C C . ARG A 1 98 ? -20.039 -2.632 1.786 1.00 91.94 98 ARG A C 1
ATOM 750 O O . ARG A 1 98 ? -20.743 -3.601 2.065 1.00 91.94 98 ARG A O 1
ATOM 757 N N . ALA A 1 99 ? -19.206 -2.628 0.751 1.00 93.94 99 ALA A N 1
ATOM 758 C CA . ALA A 1 99 ? -18.964 -3.816 -0.050 1.00 93.94 99 ALA A CA 1
ATOM 759 C C . ALA A 1 99 ? -18.176 -4.863 0.756 1.00 93.94 99 ALA A C 1
ATOM 761 O O . ALA A 1 99 ? -17.232 -4.512 1.461 1.00 93.94 99 ALA A O 1
ATOM 762 N N . SER A 1 100 ? -18.548 -6.140 0.637 1.00 92.38 100 SER A N 1
ATOM 763 C CA . SER A 1 100 ? -17.807 -7.258 1.240 1.00 92.38 100 SER A CA 1
ATOM 764 C C . SER A 1 100 ? -16.574 -7.636 0.423 1.00 92.38 100 SER A C 1
ATOM 766 O O . SER A 1 100 ? -15.583 -8.094 0.978 1.00 92.38 100 SER A O 1
ATOM 768 N N . ASP A 1 101 ? -16.639 -7.432 -0.895 1.00 92.62 101 ASP A N 1
ATOM 769 C CA . ASP A 1 101 ? -15.592 -7.803 -1.841 1.00 92.62 101 ASP A CA 1
ATOM 770 C C . ASP A 1 101 ? -15.449 -6.741 -2.937 1.00 92.62 101 ASP A C 1
ATOM 772 O O . ASP A 1 101 ? -16.439 -6.152 -3.391 1.00 92.62 101 ASP A O 1
ATOM 776 N N . VAL A 1 102 ? -14.218 -6.563 -3.417 1.00 88.88 102 VAL A N 1
ATOM 777 C CA . VAL A 1 102 ? -13.880 -5.765 -4.603 1.00 88.88 102 VAL A CA 1
ATOM 778 C C . VAL A 1 102 ? -13.281 -6.701 -5.647 1.00 88.88 102 VAL A C 1
ATOM 780 O O . VAL A 1 102 ? -12.243 -7.317 -5.423 1.00 88.88 102 VAL A O 1
ATOM 783 N N . HIS A 1 103 ? -13.938 -6.817 -6.795 1.00 89.12 103 HIS A N 1
ATOM 784 C CA . HIS A 1 103 ? -13.507 -7.649 -7.911 1.00 89.12 103 HIS A CA 1
ATOM 785 C C . HIS A 1 103 ? -12.831 -6.791 -8.978 1.00 89.12 103 HIS A C 1
ATOM 787 O O . HIS A 1 103 ? -13.451 -5.871 -9.516 1.00 89.12 103 HIS A O 1
ATOM 793 N N . PHE A 1 104 ? -11.591 -7.138 -9.317 1.00 88.56 104 PHE A N 1
ATOM 794 C CA . PHE A 1 104 ? -10.843 -6.584 -10.442 1.00 88.56 104 PHE A CA 1
ATOM 795 C C . PHE A 1 104 ? -10.815 -7.614 -11.572 1.00 88.56 104 PHE A C 1
ATOM 797 O O . PHE A 1 104 ? -10.286 -8.710 -11.409 1.00 88.56 104 PHE A O 1
ATOM 804 N N . GLU A 1 105 ? -11.410 -7.275 -12.712 1.00 83.19 105 GLU A N 1
ATOM 805 C CA . GLU A 1 105 ? -11.597 -8.182 -13.844 1.00 83.19 105 GLU A CA 1
ATOM 806 C C . GLU A 1 105 ? -10.914 -7.617 -15.087 1.00 83.19 105 GLU A C 1
ATOM 808 O O . GLU A 1 105 ? -11.481 -6.751 -15.766 1.00 83.19 105 GLU A O 1
ATOM 813 N N . PRO A 1 106 ? -9.697 -8.090 -15.400 1.00 79.94 106 PRO A N 1
ATOM 814 C CA . PRO A 1 106 ? -9.038 -7.763 -16.651 1.00 79.94 106 PRO A CA 1
ATOM 815 C C . PRO A 1 106 ? -9.881 -8.238 -17.836 1.00 79.94 106 PRO A C 1
ATOM 817 O O . PRO A 1 106 ? -10.367 -9.369 -17.874 1.00 79.94 106 PRO A O 1
ATOM 820 N N . GLN A 1 107 ? -10.042 -7.373 -18.826 1.00 78.44 107 GLN A N 1
ATOM 821 C CA . GLN A 1 107 ? -10.712 -7.654 -20.088 1.00 78.44 107 GLN A CA 1
ATOM 822 C C . GLN A 1 107 ? -9.773 -7.314 -21.243 1.00 78.44 107 GLN A C 1
ATOM 824 O O . GLN A 1 107 ? -8.804 -6.577 -21.078 1.00 78.44 107 GLN A O 1
ATOM 829 N N . ARG A 1 108 ? -10.084 -7.813 -22.447 1.00 74.75 108 ARG A N 1
ATOM 830 C CA . ARG A 1 108 ? -9.270 -7.554 -23.650 1.00 74.75 108 ARG A CA 1
ATOM 831 C C . ARG A 1 108 ? -9.011 -6.066 -23.913 1.00 74.75 108 ARG A C 1
ATOM 833 O O . ARG A 1 108 ? -7.981 -5.739 -24.484 1.00 74.75 108 ARG A O 1
ATOM 840 N N . HIS A 1 109 ? -9.933 -5.192 -23.510 1.00 70.75 109 HIS A N 1
ATOM 841 C CA . HIS A 1 109 ? -9.888 -3.759 -23.811 1.00 70.75 109 HIS A CA 1
ATOM 842 C C . HIS A 1 109 ? -9.963 -2.871 -22.560 1.00 70.75 109 HIS A C 1
ATOM 844 O O . HIS A 1 109 ? -10.319 -1.702 -22.665 1.00 70.75 109 HIS A O 1
ATOM 850 N N . GLY A 1 110 ? -9.672 -3.406 -21.370 1.00 70.00 110 GLY A N 1
ATOM 851 C CA . GLY A 1 110 ? -9.670 -2.595 -20.152 1.00 70.00 110 GLY A CA 1
ATOM 852 C C . GLY A 1 110 ? -9.851 -3.389 -18.868 1.00 70.00 110 GLY A C 1
ATOM 853 O O . GLY A 1 110 ? -9.782 -4.614 -18.854 1.00 70.00 110 GLY A O 1
ATOM 854 N N . LEU A 1 111 ? -10.098 -2.667 -17.780 1.00 75.88 111 LEU A N 1
ATOM 855 C CA . LEU A 1 111 ? -10.319 -3.224 -16.452 1.00 75.88 111 LEU A CA 1
ATOM 856 C C . LEU A 1 111 ? -11.761 -2.955 -16.025 1.00 75.88 111 LEU A C 1
ATOM 858 O O . LEU A 1 111 ? -12.190 -1.807 -15.950 1.00 75.88 111 LEU A O 1
ATOM 862 N N . ARG A 1 112 ? -12.512 -4.012 -15.717 1.00 82.00 112 ARG A N 1
ATOM 863 C CA . ARG A 1 112 ? -13.827 -3.890 -15.087 1.00 82.00 112 ARG A CA 1
ATOM 864 C C . ARG A 1 112 ? -13.671 -4.052 -13.580 1.00 82.00 112 ARG A C 1
ATOM 866 O O . ARG A 1 112 ? -13.039 -5.000 -13.124 1.00 82.00 112 ARG A O 1
ATOM 873 N N . VAL A 1 113 ? -14.293 -3.162 -12.812 1.00 86.25 113 VAL A N 1
ATOM 874 C CA . VAL A 1 113 ? -14.344 -3.262 -11.348 1.00 86.25 113 VAL A CA 1
ATOM 875 C C . VAL A 1 113 ? -15.783 -3.486 -10.902 1.00 86.25 113 VAL A C 1
ATOM 877 O O . VAL A 1 113 ? -16.703 -2.814 -11.375 1.00 86.25 113 VAL A O 1
ATOM 880 N N . ARG A 1 114 ? -15.994 -4.455 -10.008 1.00 87.88 114 ARG A N 1
ATOM 881 C CA . ARG A 1 114 ? -17.305 -4.748 -9.411 1.00 87.88 114 ARG A CA 1
ATOM 882 C C . ARG A 1 114 ? -17.200 -4.820 -7.893 1.00 87.88 114 ARG A C 1
ATOM 884 O O . ARG A 1 114 ? -16.212 -5.307 -7.360 1.00 87.88 114 ARG A O 1
ATOM 891 N N . LEU A 1 115 ? -18.237 -4.365 -7.203 1.00 89.25 115 LEU A N 1
ATOM 892 C CA . LEU A 1 115 ? -18.367 -4.451 -5.751 1.00 89.25 115 LEU A CA 1
ATOM 893 C C . LEU A 1 115 ? -19.414 -5.500 -5.394 1.00 89.25 115 LEU A C 1
ATOM 895 O O . LEU A 1 115 ? -20.495 -5.497 -5.985 1.00 89.25 115 LEU A O 1
ATOM 899 N N . ARG A 1 116 ? -19.136 -6.363 -4.414 1.00 91.06 116 ARG A N 1
ATOM 900 C CA . ARG A 1 116 ? -20.168 -7.225 -3.831 1.00 91.06 116 ARG A CA 1
ATOM 901 C C . ARG A 1 116 ? -20.844 -6.495 -2.680 1.00 91.06 116 ARG A C 1
ATOM 903 O O . ARG A 1 116 ? -20.211 -6.222 -1.669 1.00 91.06 116 ARG A O 1
ATOM 910 N N . ILE A 1 117 ? -22.127 -6.189 -2.830 1.00 91.81 117 ILE A N 1
ATOM 911 C CA . ILE A 1 117 ? -22.937 -5.505 -1.817 1.00 91.81 117 ILE A CA 1
ATOM 912 C C . ILE A 1 117 ? -24.126 -6.412 -1.517 1.00 91.81 117 ILE A C 1
ATOM 914 O O . ILE A 1 117 ? -24.870 -6.778 -2.424 1.00 91.81 117 ILE A O 1
ATOM 918 N N . ASN A 1 118 ? -24.280 -6.826 -0.256 1.00 92.38 118 ASN A N 1
ATOM 919 C CA . ASN A 1 118 ? -25.341 -7.748 0.178 1.00 92.38 118 ASN A CA 1
ATOM 920 C C . ASN A 1 118 ? -25.426 -9.035 -0.673 1.00 92.38 118 ASN A C 1
ATOM 922 O O . ASN A 1 118 ? -26.510 -9.520 -0.985 1.00 92.38 118 ASN A O 1
ATOM 926 N N . GLY A 1 119 ? -24.273 -9.567 -1.091 1.00 87.25 119 GLY A N 1
ATOM 927 C CA . GLY A 1 119 ? -24.188 -10.783 -1.907 1.00 87.25 119 GLY A CA 1
ATOM 928 C C . GLY A 1 119 ? -24.357 -10.579 -3.418 1.00 87.25 119 GLY A C 1
ATOM 929 O O . GLY A 1 119 ? -24.096 -11.510 -4.176 1.00 87.25 119 GLY A O 1
ATOM 930 N N . VAL A 1 120 ? -24.715 -9.378 -3.884 1.00 92.56 120 VAL A N 1
ATOM 931 C CA . VAL A 1 120 ? -24.927 -9.076 -5.310 1.00 92.56 120 VAL A CA 1
ATOM 932 C C . VAL A 1 120 ? -23.756 -8.269 -5.872 1.00 92.56 120 VAL A C 1
ATOM 934 O O . VAL A 1 120 ? -23.219 -7.389 -5.203 1.00 92.56 120 VAL A O 1
ATOM 937 N N . LEU A 1 121 ? -23.333 -8.571 -7.105 1.00 89.44 121 LEU A N 1
ATOM 938 C CA . LEU A 1 121 ? -22.255 -7.848 -7.788 1.00 89.44 121 LEU A CA 1
ATOM 939 C C . LEU A 1 121 ? -22.791 -6.617 -8.522 1.00 89.44 121 LEU A C 1
ATOM 941 O O . LEU A 1 121 ? -23.585 -6.736 -9.454 1.00 89.44 121 LEU A O 1
ATOM 945 N N . HIS A 1 122 ? -22.282 -5.446 -8.153 1.00 86.69 122 HIS A N 1
ATOM 946 C CA . HIS A 1 122 ? -22.598 -4.164 -8.771 1.00 86.69 122 HIS A CA 1
ATOM 947 C C . HIS A 1 122 ? -21.384 -3.636 -9.544 1.00 86.69 122 HIS A C 1
ATOM 949 O O . HIS A 1 122 ? -20.290 -3.597 -8.978 1.00 86.69 122 HIS A O 1
ATOM 955 N N . PRO A 1 123 ? -21.531 -3.210 -10.812 1.00 87.38 123 PRO A N 1
ATOM 956 C CA . PRO A 1 123 ? -20.448 -2.532 -11.510 1.00 87.38 123 PRO A CA 1
ATOM 957 C C . PRO A 1 123 ? -20.113 -1.223 -10.794 1.00 87.38 123 PRO A C 1
ATOM 959 O O . PRO A 1 123 ? -21.012 -0.484 -10.386 1.00 87.38 123 PRO A O 1
ATOM 962 N N . LEU A 1 124 ? -18.821 -0.945 -10.642 1.00 81.88 124 LEU A N 1
ATOM 963 C CA . LEU A 1 124 ? -18.334 0.350 -10.198 1.00 81.88 124 LEU A CA 1
ATOM 964 C C . LEU A 1 124 ? -17.997 1.161 -11.452 1.00 81.88 124 LEU A C 1
ATOM 966 O O . LEU A 1 124 ? -17.040 0.803 -12.144 1.00 81.88 124 LEU A O 1
ATOM 970 N N . PRO A 1 125 ? -18.787 2.196 -11.796 1.00 67.94 125 PRO A N 1
ATOM 971 C CA . PRO A 1 125 ? -18.445 3.077 -12.899 1.00 67.94 125 PRO A CA 1
ATOM 972 C C . PRO A 1 125 ? -17.081 3.694 -12.607 1.00 67.94 125 PRO A C 1
ATOM 974 O O . PRO A 1 125 ? -16.901 4.391 -11.609 1.00 67.94 125 PRO A O 1
ATOM 977 N N . GLN A 1 126 ? -16.102 3.394 -13.452 1.00 61.88 126 GLN A N 1
ATOM 978 C CA . GLN A 1 126 ? -14.864 4.148 -13.463 1.00 61.88 126 GLN A CA 1
ATOM 979 C C . GLN A 1 126 ? -15.185 5.437 -14.211 1.00 61.88 126 GLN A C 1
ATOM 981 O O . GLN A 1 126 ? -15.017 5.509 -15.421 1.00 61.88 126 GLN A O 1
ATOM 986 N N . ASP A 1 127 ? -15.684 6.452 -13.504 1.00 52.88 127 ASP A N 1
ATOM 987 C CA . ASP A 1 127 ? -16.021 7.755 -14.106 1.00 52.88 127 ASP A CA 1
ATOM 988 C C . ASP A 1 127 ? -14.778 8.527 -14.591 1.00 52.88 127 ASP A C 1
ATOM 990 O O . ASP A 1 127 ? -14.867 9.700 -14.966 1.00 52.88 127 ASP A O 1
ATOM 994 N N . GLY A 1 128 ? -13.613 7.870 -14.550 1.00 50.00 128 GLY A N 1
ATOM 995 C CA . GLY A 1 128 ? -12.331 8.331 -15.050 1.00 50.00 128 GLY A CA 1
ATOM 996 C C . GLY A 1 128 ? -11.899 9.672 -14.494 1.00 50.00 128 GLY A C 1
ATOM 997 O O . GLY A 1 128 ? -11.090 10.321 -15.145 1.00 50.00 128 GLY A O 1
ATOM 998 N N . GLN A 1 129 ? -12.479 10.104 -13.370 1.00 45.25 129 GLN A N 1
ATOM 999 C CA . GLN A 1 129 ? -12.161 11.359 -12.713 1.00 45.25 129 GLN A CA 1
ATOM 1000 C C . GLN A 1 129 ? -10.860 11.210 -11.945 1.00 45.25 129 GLN A C 1
ATOM 1002 O O . GLN A 1 129 ? -10.865 10.820 -10.782 1.00 45.25 129 GLN A O 1
ATOM 1007 N N . PHE A 1 130 ? -9.756 11.514 -12.617 1.00 51.19 130 PHE A N 1
ATOM 1008 C CA . PHE A 1 130 ? -8.447 11.631 -11.991 1.00 51.19 130 PHE A CA 1
ATOM 1009 C C . PHE A 1 130 ? -8.113 13.115 -11.883 1.00 51.19 130 PHE A C 1
ATOM 1011 O O . PHE A 1 130 ? -8.160 13.838 -12.882 1.00 51.19 130 PHE A O 1
ATOM 1018 N N . SER A 1 131 ? -7.812 13.573 -10.670 1.00 41.50 131 SER A N 1
ATOM 1019 C CA . SER A 1 131 ? -7.220 14.891 -10.465 1.00 41.50 131 SER A CA 1
ATOM 1020 C C . SER A 1 131 ? -5.713 14.751 -10.627 1.00 41.50 131 SER A C 1
ATOM 1022 O O . SER A 1 131 ? -5.085 14.062 -9.829 1.00 41.50 131 SER A O 1
ATOM 1024 N N . LEU A 1 132 ? -5.147 15.363 -11.666 1.00 45.84 132 LEU A N 1
ATOM 1025 C CA . LEU A 1 132 ? -3.702 15.550 -11.778 1.00 45.84 132 LEU A CA 1
ATOM 1026 C C . LEU A 1 132 ? -3.368 16.992 -11.412 1.00 45.84 132 LEU A C 1
ATOM 1028 O O . LEU A 1 132 ? -4.073 17.918 -11.814 1.00 45.84 132 LEU A O 1
ATOM 1032 N N . GLU A 1 133 ? -2.292 17.185 -10.659 1.00 41.50 133 GLU A N 1
ATOM 1033 C CA . GLU A 1 133 ? -1.751 18.518 -10.427 1.00 41.50 133 GLU A CA 1
ATOM 1034 C C . GLU A 1 133 ? -0.949 18.943 -11.658 1.00 41.50 133 GLU A C 1
ATOM 1036 O O . GLU A 1 133 ? 0.040 18.315 -12.033 1.00 41.50 133 GLU A O 1
ATOM 1041 N N . MET A 1 134 ? -1.418 19.996 -12.323 1.00 42.84 134 MET A N 1
ATOM 1042 C CA . MET A 1 134 ? -0.686 20.675 -13.387 1.00 42.84 1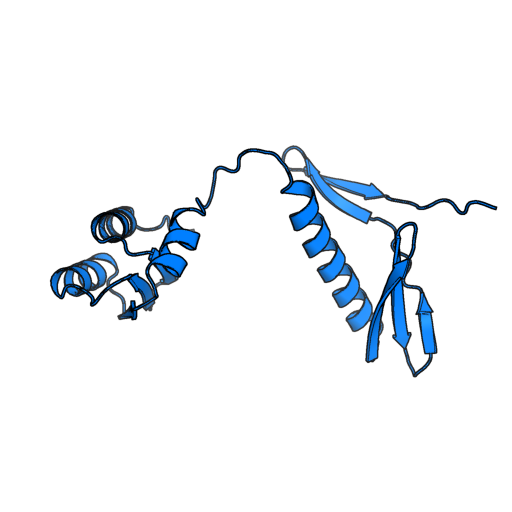34 MET A CA 1
ATOM 1043 C C . MET A 1 134 ? -0.414 22.094 -12.906 1.00 42.84 134 MET A C 1
ATOM 1045 O O . MET A 1 134 ? -1.353 22.799 -12.537 1.00 42.84 134 MET A O 1
ATOM 1049 N N . ASP A 1 135 ? 0.854 22.502 -12.884 1.00 58.56 135 ASP A N 1
ATOM 1050 C CA . ASP A 1 135 ? 1.272 23.846 -12.465 1.00 58.56 135 ASP A CA 1
ATOM 1051 C C . ASP A 1 135 ? 0.684 24.277 -11.102 1.00 58.56 135 ASP A C 1
ATOM 1053 O O . ASP A 1 135 ? 0.130 25.371 -10.966 1.00 58.56 135 ASP A O 1
ATOM 1057 N N . ASP A 1 136 ? 0.777 23.398 -10.093 1.00 53.09 136 ASP A N 1
ATOM 1058 C CA . ASP A 1 136 ? 0.333 23.661 -8.709 1.00 53.09 136 ASP A CA 1
ATOM 1059 C C . ASP A 1 136 ? -1.190 23.915 -8.572 1.00 53.09 136 ASP A C 1
ATOM 1061 O O . ASP A 1 136 ? -1.673 24.551 -7.630 1.00 53.09 136 ASP A O 1
ATOM 1065 N N . LYS A 1 137 ? -1.984 23.434 -9.542 1.00 45.88 137 LYS A N 1
ATOM 1066 C CA . LYS A 1 137 ? -3.453 23.469 -9.508 1.00 45.88 137 LYS A CA 1
ATOM 1067 C C . LYS A 1 137 ? -4.047 22.085 -9.779 1.00 45.88 137 LYS A C 1
ATOM 1069 O O . LYS A 1 137 ? -3.653 21.435 -10.750 1.00 45.88 137 LYS A O 1
ATOM 1074 N N . PRO A 1 138 ? -5.051 21.646 -8.996 1.00 42.69 138 PRO A N 1
ATOM 1075 C CA . PRO A 1 138 ? -5.734 20.389 -9.263 1.00 42.69 138 PRO A CA 1
ATOM 1076 C C . PRO A 1 138 ? -6.591 20.512 -10.532 1.00 42.69 138 PRO A C 1
ATOM 1078 O O . PRO A 1 138 ? -7.554 21.282 -10.575 1.00 42.69 138 PRO A O 1
ATOM 1081 N N . ALA A 1 139 ? -6.255 19.738 -11.563 1.00 44.34 139 ALA A N 1
ATOM 1082 C CA . ALA A 1 139 ? -7.022 19.618 -12.797 1.00 44.34 139 ALA A CA 1
ATOM 1083 C C . ALA A 1 139 ? -7.730 18.256 -12.841 1.00 44.34 139 ALA A C 1
ATOM 1085 O O . ALA A 1 139 ? -7.091 17.207 -12.812 1.00 44.34 139 ALA A O 1
ATOM 1086 N N . ALA A 1 140 ? -9.064 18.269 -12.908 1.00 39.56 140 ALA A N 1
ATOM 1087 C CA . ALA A 1 140 ? -9.876 17.057 -12.983 1.00 39.56 140 ALA A CA 1
ATOM 1088 C C . ALA A 1 140 ? -10.088 16.633 -14.444 1.00 39.56 140 ALA A C 1
ATOM 1090 O O . ALA A 1 140 ? -10.741 17.337 -15.217 1.00 39.56 140 ALA A O 1
ATOM 1091 N N . PHE A 1 141 ? -9.588 15.458 -14.815 1.00 40.53 141 PHE A N 1
ATOM 1092 C CA . PHE A 1 141 ? -9.789 14.861 -16.138 1.00 40.53 141 PHE A CA 1
ATOM 1093 C C . PHE A 1 141 ? -10.848 13.772 -16.063 1.00 40.53 141 PHE A C 1
ATOM 1095 O O . PHE A 1 141 ? -10.883 13.060 -15.075 1.00 40.53 141 PHE A O 1
ATOM 1102 N N . ARG A 1 142 ? -11.704 13.629 -17.086 1.00 38.69 142 ARG A N 1
ATOM 1103 C CA . ARG A 1 142 ? -12.700 12.544 -17.189 1.00 38.69 142 ARG A CA 1
ATOM 1104 C C . ARG A 1 142 ? -12.305 11.574 -18.295 1.00 38.69 142 ARG A C 1
ATOM 1106 O O . ARG A 1 142 ? -12.440 11.901 -19.471 1.00 38.69 142 ARG A O 1
ATOM 1113 N N . LEU A 1 143 ? -11.882 10.369 -17.933 1.00 39.16 143 LEU A N 1
ATOM 1114 C CA . LEU A 1 143 ? -11.674 9.273 -18.878 1.00 39.16 143 LEU A CA 1
ATOM 1115 C C . LEU A 1 143 ? -12.969 8.459 -19.033 1.00 39.16 143 LEU A C 1
ATOM 1117 O O . LEU A 1 143 ? -13.362 7.721 -18.138 1.00 39.16 143 LEU A O 1
ATOM 1121 N N . SER A 1 144 ? -13.659 8.607 -20.164 1.00 37.53 144 SER A N 1
ATOM 1122 C CA . SER A 1 144 ? -14.852 7.809 -20.488 1.00 37.53 144 SER A CA 1
ATOM 1123 C C . SER A 1 144 ? -14.509 6.753 -21.535 1.00 37.53 144 SER A C 1
ATOM 1125 O O . SER A 1 144 ? -13.846 7.065 -22.522 1.00 37.53 144 SER A O 1
ATOM 1127 N N . THR A 1 145 ? -14.985 5.520 -21.362 1.00 48.88 145 THR A N 1
ATOM 1128 C CA . THR A 1 145 ? -14.993 4.516 -22.433 1.00 48.88 145 THR A CA 1
ATOM 1129 C C . THR A 1 145 ? -16.344 4.568 -23.143 1.00 48.88 145 THR A C 1
ATOM 1131 O O . THR A 1 145 ? -17.397 4.498 -22.510 1.00 48.88 145 THR A O 1
ATOM 1134 N N . LEU A 1 146 ? -16.328 4.746 -24.466 1.00 38.16 146 LEU A N 1
ATOM 1135 C CA . LEU A 1 146 ? -17.536 4.631 -25.282 1.00 38.16 146 LEU A CA 1
ATOM 1136 C C . LEU A 1 146 ? -17.763 3.156 -25.645 1.00 38.16 146 LEU A C 1
ATOM 1138 O O . LEU A 1 146 ? -16.797 2.461 -25.973 1.00 38.16 146 LEU A O 1
ATOM 1142 N N . PRO A 1 147 ? -19.010 2.661 -25.604 1.00 36.44 147 PRO A N 1
ATOM 1143 C CA . PRO A 1 147 ? -19.317 1.314 -26.061 1.00 36.44 147 PRO A CA 1
ATOM 1144 C C . PRO A 1 147 ? -19.139 1.220 -27.583 1.00 36.44 147 PRO A C 1
ATOM 1146 O O . PRO A 1 147 ? -19.628 2.071 -28.324 1.00 36.44 147 PRO A O 1
ATOM 1149 N N . VAL A 1 148 ? -18.466 0.169 -28.049 1.00 43.38 148 VAL A N 1
ATOM 1150 C CA . VAL A 1 148 ? -18.462 -0.247 -29.461 1.00 43.38 148 VAL A CA 1
ATOM 1151 C C . VAL A 1 148 ? -19.559 -1.297 -29.663 1.00 43.38 148 VAL A C 1
ATOM 1153 O O . VAL A 1 148 ? -19.643 -2.233 -28.865 1.00 43.38 148 VAL A O 1
ATOM 1156 N N . SER A 1 149 ? -20.428 -1.072 -30.663 1.00 59.12 149 SER A N 1
ATOM 1157 C CA . SER A 1 149 ? -21.513 -1.986 -31.084 1.00 59.12 149 SER A CA 1
ATOM 1158 C C . SER A 1 149 ? -20.994 -3.308 -31.629 1.00 59.12 149 SER A C 1
ATOM 1160 O O . SER A 1 149 ? -19.925 -3.292 -32.277 1.00 59.12 149 SER A O 1
#

Sequence (149 aa):
MDKPNSALQALCARYQAVILHHDATQLRVAVADAPDPLLLEALQFASQCAVEVECWPAARLEQLLHQPESSAPPREQASAESAIHAVDQILRQAIQRRASDVHFEPQRHGLRVRLRINGVLHPLPQDGQFSLEMDDKPAAFRLSTLPVS

Radius of gyration: 22.88 Å; chains: 1; bounding box: 58×35×51 Å